Protein AF-A0A3M1LW94-F1 (afdb_monomer)

pLDDT: mean 70.39, std 25.02, range [23.92, 95.62]

Structure (mmCIF, N/CA/C/O backbone):
data_AF-A0A3M1LW94-F1
#
_entry.id   AF-A0A3M1LW94-F1
#
loop_
_atom_site.group_PDB
_atom_site.id
_atom_site.type_symbol
_atom_site.label_atom_id
_atom_site.label_alt_id
_atom_site.label_comp_id
_atom_site.label_asym_id
_atom_site.label_entity_id
_atom_site.label_seq_id
_atom_site.pdbx_PDB_ins_code
_atom_site.Cartn_x
_atom_site.Cartn_y
_atom_site.Cartn_z
_atom_site.occupancy
_atom_site.B_iso_or_equiv
_atom_site.auth_seq_id
_atom_site.auth_comp_id
_atom_site.auth_asym_id
_atom_site.auth_atom_id
_atom_site.pdbx_PDB_model_num
ATOM 1 N N . LEU A 1 1 ? -5.767 -7.979 -12.045 1.00 82.19 1 LEU A N 1
ATOM 2 C CA . LEU A 1 1 ? -4.827 -6.894 -12.382 1.00 82.19 1 LEU A CA 1
ATOM 3 C C . LEU A 1 1 ? -3.819 -7.459 -13.354 1.00 82.19 1 LEU A C 1
ATOM 5 O O . LEU A 1 1 ? -3.228 -8.489 -13.053 1.00 82.19 1 LEU A O 1
ATOM 9 N N . GLU A 1 2 ? -3.693 -6.830 -14.511 1.00 89.81 2 GLU A N 1
ATOM 10 C CA . GLU A 1 2 ? -2.767 -7.216 -15.572 1.00 89.81 2 GLU A CA 1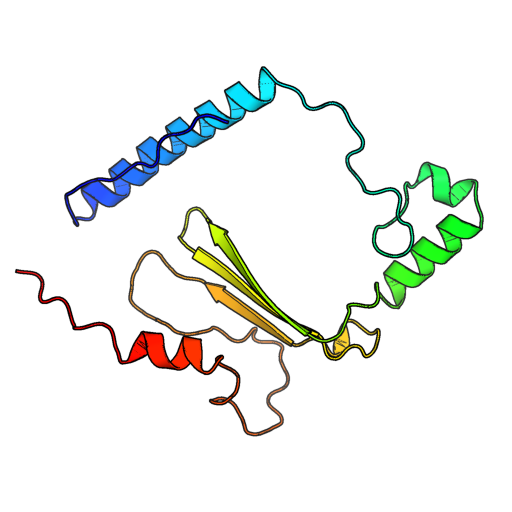
ATOM 11 C C . GLU A 1 2 ? -1.807 -6.046 -15.783 1.00 89.81 2 GLU A C 1
ATOM 13 O O . GLU A 1 2 ? -2.224 -4.978 -16.227 1.00 89.81 2 GLU A O 1
ATOM 18 N N . PHE A 1 3 ? -0.543 -6.206 -15.406 1.00 93.50 3 PHE A N 1
ATOM 19 C CA . PHE A 1 3 ? 0.482 -5.194 -15.634 1.00 93.50 3 PHE A CA 1
ATOM 20 C C . PHE A 1 3 ? 1.801 -5.877 -15.970 1.00 93.50 3 PHE A C 1
ATOM 22 O O . PHE A 1 3 ? 2.068 -6.987 -15.502 1.00 93.50 3 PHE A O 1
ATOM 29 N N . ASP A 1 4 ? 2.616 -5.189 -16.758 1.00 92.19 4 ASP A N 1
ATOM 30 C CA . ASP A 1 4 ? 3.901 -5.698 -17.213 1.00 92.19 4 ASP A CA 1
ATOM 31 C C . ASP A 1 4 ? 5.041 -5.093 -16.387 1.00 92.19 4 ASP A C 1
ATOM 33 O O . ASP A 1 4 ? 5.070 -3.892 -16.108 1.00 92.19 4 ASP A O 1
ATOM 37 N N . VAL A 1 5 ? 6.003 -5.933 -15.992 1.00 92.69 5 VAL A N 1
ATOM 38 C CA . VAL A 1 5 ? 7.227 -5.470 -15.328 1.00 92.69 5 VAL A CA 1
ATOM 39 C C . VAL A 1 5 ? 8.209 -5.017 -16.398 1.00 92.69 5 VAL A C 1
ATOM 41 O O . VAL A 1 5 ? 8.726 -5.820 -17.176 1.00 92.69 5 VAL A O 1
ATOM 44 N N . ILE A 1 6 ? 8.462 -3.716 -16.427 1.00 91.75 6 ILE A N 1
ATOM 45 C CA . ILE A 1 6 ? 9.338 -3.086 -17.406 1.00 91.75 6 ILE A CA 1
ATOM 46 C C . ILE A 1 6 ? 10.796 -3.323 -17.025 1.00 91.75 6 ILE A C 1
ATOM 48 O O . ILE A 1 6 ? 11.219 -3.058 -15.899 1.00 91.75 6 ILE A O 1
ATOM 52 N N . VAL A 1 7 ? 11.582 -3.775 -17.995 1.00 91.50 7 VAL A N 1
ATOM 53 C CA . VAL A 1 7 ? 13.028 -3.932 -17.871 1.00 91.50 7 VAL A CA 1
ATOM 54 C C . VAL A 1 7 ? 13.698 -3.323 -19.094 1.00 91.50 7 VAL A C 1
ATOM 56 O O . VAL A 1 7 ? 13.253 -3.527 -20.219 1.00 91.50 7 VAL A O 1
ATOM 59 N N . GLU A 1 8 ? 14.778 -2.585 -18.867 1.00 91.25 8 GLU A N 1
ATOM 60 C CA . GLU A 1 8 ? 15.672 -2.111 -19.922 1.00 91.25 8 GLU A CA 1
ATOM 61 C C . GLU A 1 8 ? 17.022 -2.812 -19.759 1.00 91.25 8 GLU A C 1
ATOM 63 O O . GLU A 1 8 ? 17.478 -3.052 -18.637 1.00 91.25 8 GLU A O 1
ATOM 68 N N . ASN A 1 9 ? 17.648 -3.177 -20.877 1.00 90.62 9 ASN A N 1
ATOM 69 C CA . ASN A 1 9 ? 18.908 -3.931 -20.863 1.00 90.62 9 ASN A CA 1
ATOM 70 C C . ASN A 1 9 ? 20.121 -3.032 -20.588 1.00 90.62 9 ASN A C 1
ATOM 72 O O . ASN A 1 9 ? 21.142 -3.496 -20.076 1.00 90.62 9 ASN A O 1
ATOM 76 N N . ASP A 1 10 ? 20.001 -1.745 -20.911 1.00 91.00 10 ASP A N 1
ATOM 77 C CA . ASP A 1 10 ? 21.056 -0.762 -20.721 1.00 91.00 10 ASP A CA 1
ATOM 78 C C . ASP A 1 10 ? 21.103 -0.284 -19.259 1.00 91.00 10 ASP A C 1
ATOM 80 O O . ASP A 1 10 ? 20.085 -0.052 -18.607 1.00 91.00 10 ASP A O 1
ATOM 84 N N . CYS A 1 11 ? 22.311 -0.119 -18.713 1.00 85.06 11 CYS A N 1
ATOM 85 C CA . CYS A 1 11 ? 22.531 0.299 -17.320 1.00 85.06 11 CYS A CA 1
ATOM 86 C C . CYS A 1 11 ? 22.993 1.764 -17.215 1.00 85.06 11 CYS A C 1
ATOM 88 O O . CYS A 1 11 ? 23.772 2.129 -16.330 1.00 85.06 11 CYS A O 1
ATOM 90 N N . ASP A 1 12 ? 22.533 2.619 -18.125 1.00 91.81 12 ASP A N 1
ATOM 91 C CA . ASP A 1 12 ? 22.840 4.045 -18.114 1.00 91.81 12 ASP A CA 1
ATOM 92 C C . ASP A 1 12 ? 21.726 4.873 -17.437 1.00 91.81 12 ASP A C 1
ATOM 94 O O . ASP A 1 12 ? 20.704 4.369 -16.953 1.00 91.81 12 ASP A O 1
ATOM 98 N N . CYS A 1 13 ? 21.948 6.183 -17.314 1.00 90.12 13 CYS A N 1
ATOM 99 C CA . CYS A 1 13 ? 20.953 7.080 -16.724 1.00 90.12 13 CYS A CA 1
ATOM 100 C C . CYS A 1 13 ? 19.706 7.229 -17.607 1.00 90.12 13 CYS A C 1
ATOM 102 O O . CYS A 1 13 ? 18.624 7.493 -17.081 1.00 90.12 13 CYS A O 1
ATOM 104 N N . TYR A 1 14 ? 19.860 7.079 -18.925 1.00 92.88 14 TYR A N 1
ATOM 105 C CA . TYR A 1 14 ? 18.774 7.225 -19.884 1.00 92.88 14 TYR A CA 1
ATOM 106 C C . TYR A 1 14 ? 17.790 6.057 -19.780 1.00 92.88 14 TYR A C 1
ATOM 108 O O . TYR A 1 14 ? 16.594 6.291 -19.621 1.00 92.88 14 TYR A O 1
ATOM 116 N N . ALA A 1 15 ? 18.283 4.823 -19.719 1.00 91.50 15 ALA A N 1
ATOM 117 C CA . ALA A 1 15 ? 17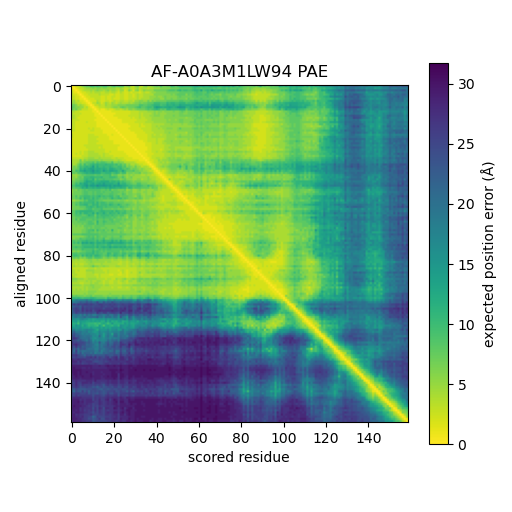.490 3.623 -19.498 1.00 91.50 15 ALA A CA 1
ATOM 118 C C . ALA A 1 15 ? 16.669 3.720 -18.207 1.00 91.50 15 ALA A C 1
ATOM 120 O O . ALA A 1 15 ? 15.460 3.513 -18.219 1.00 91.50 15 ALA A O 1
ATOM 121 N N . ARG A 1 16 ? 17.269 4.168 -17.094 1.00 89.62 16 ARG A N 1
ATOM 122 C CA . ARG A 1 16 ? 16.526 4.372 -15.830 1.00 89.62 16 ARG A CA 1
ATOM 123 C C . ARG A 1 16 ? 15.425 5.422 -15.939 1.00 89.62 16 ARG A C 1
ATOM 125 O O . ARG A 1 16 ? 14.412 5.322 -15.250 1.00 89.62 16 ARG A O 1
ATOM 132 N N . PHE A 1 17 ? 15.642 6.458 -16.743 1.00 92.56 17 PHE A N 1
ATOM 133 C CA . PHE A 1 17 ? 14.624 7.468 -17.004 1.00 92.56 17 PHE A CA 1
ATOM 134 C C . PHE A 1 17 ? 13.481 6.896 -17.853 1.00 92.56 17 PHE A C 1
ATOM 136 O O . PHE A 1 17 ? 12.316 7.122 -17.527 1.00 92.56 17 PHE A O 1
ATOM 143 N N . MET A 1 18 ? 13.805 6.108 -18.881 1.00 93.00 18 MET A N 1
ATOM 144 C CA . MET A 1 18 ? 12.824 5.446 -19.743 1.00 93.00 18 MET A CA 1
ATOM 145 C C . MET A 1 18 ? 11.971 4.428 -18.982 1.00 93.00 18 MET A C 1
ATOM 147 O O . MET A 1 18 ? 10.746 4.506 -19.077 1.00 93.00 18 MET A O 1
ATOM 151 N N . VAL A 1 19 ? 12.589 3.583 -18.145 1.00 92.94 19 VAL A N 1
ATOM 152 C CA . VAL A 1 19 ? 11.879 2.648 -17.251 1.00 92.94 19 VAL A CA 1
ATOM 153 C C . VAL A 1 19 ? 10.848 3.401 -16.413 1.00 92.94 19 VAL A C 1
ATOM 155 O O . VAL A 1 19 ? 9.672 3.058 -16.427 1.00 92.94 19 VAL A O 1
ATOM 158 N N . ARG A 1 20 ? 11.235 4.514 -15.774 1.00 92.88 20 ARG A N 1
ATOM 159 C CA . ARG A 1 20 ? 10.301 5.322 -14.972 1.00 92.88 20 ARG A CA 1
ATOM 160 C C . ARG A 1 20 ? 9.154 5.926 -15.776 1.00 92.88 20 ARG A C 1
ATOM 162 O O . ARG A 1 20 ? 8.036 6.021 -15.273 1.00 92.88 20 ARG A O 1
ATOM 169 N N . LEU A 1 21 ? 9.411 6.372 -17.005 1.00 94.25 21 LEU A N 1
ATOM 170 C CA . LEU A 1 21 ? 8.355 6.882 -17.884 1.00 94.25 21 LEU A CA 1
ATOM 171 C C . LEU A 1 21 ? 7.351 5.789 -18.253 1.00 94.25 21 LEU A C 1
ATOM 173 O O . LEU A 1 21 ? 6.149 6.052 -18.291 1.00 94.25 21 LEU A O 1
ATOM 177 N N . GLN A 1 22 ? 7.836 4.582 -18.531 1.00 94.69 22 GLN A N 1
ATOM 178 C CA . GLN A 1 22 ? 6.991 3.437 -18.846 1.00 94.69 22 GLN A CA 1
ATOM 179 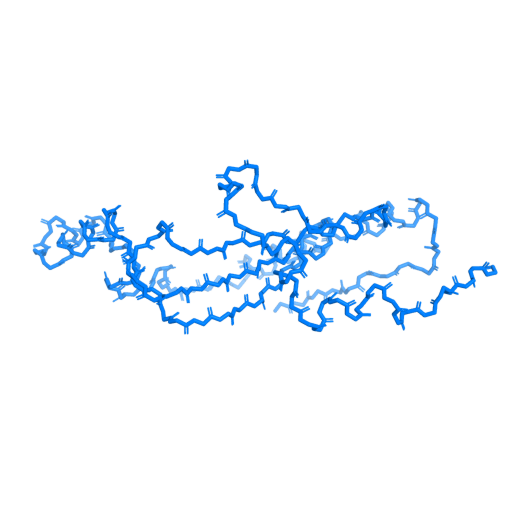C C . GLN A 1 22 ? 6.226 2.961 -17.596 1.00 94.69 22 GLN A C 1
ATOM 181 O O . GLN A 1 22 ? 5.021 2.747 -17.689 1.00 94.69 22 GLN A O 1
ATOM 186 N N . GLU A 1 23 ? 6.853 2.924 -16.414 1.00 95.31 23 GLU A N 1
ATOM 187 C CA . GLU A 1 23 ? 6.202 2.562 -15.141 1.00 95.31 23 GLU A CA 1
ATOM 188 C C . GLU A 1 23 ? 5.022 3.492 -14.829 1.00 95.31 23 GLU A C 1
ATOM 190 O O . GLU A 1 23 ? 3.974 3.048 -14.359 1.00 95.31 23 GLU A O 1
ATOM 195 N N . MET A 1 24 ? 5.152 4.790 -15.131 1.00 94.94 24 MET A N 1
ATOM 196 C CA . MET A 1 24 ? 4.047 5.742 -14.984 1.00 94.94 24 MET A CA 1
ATOM 197 C C . MET A 1 24 ? 2.883 5.439 -15.936 1.00 94.94 24 MET A C 1
ATOM 199 O O . MET A 1 24 ? 1.727 5.619 -15.554 1.00 94.94 24 MET A O 1
ATOM 203 N N . ARG A 1 25 ? 3.157 4.964 -17.158 1.00 95.25 25 ARG A N 1
ATOM 204 C CA . ARG A 1 25 ? 2.105 4.562 -18.107 1.00 95.25 25 ARG A CA 1
ATOM 205 C C . ARG A 1 25 ? 1.388 3.300 -17.635 1.00 95.25 25 ARG A C 1
ATOM 207 O O . ARG A 1 25 ? 0.159 3.281 -17.634 1.00 95.25 25 ARG A O 1
ATOM 214 N N . GLU A 1 26 ? 2.128 2.304 -17.154 1.00 95.31 26 GLU A N 1
ATOM 215 C CA . GLU A 1 26 ? 1.533 1.091 -16.577 1.00 95.31 26 GLU A CA 1
ATOM 216 C C . GLU A 1 26 ? 0.755 1.390 -15.288 1.00 95.31 26 GLU A C 1
ATOM 218 O O . GLU A 1 26 ? -0.337 0.864 -15.085 1.00 95.31 26 GLU A O 1
ATOM 223 N N . SER A 1 27 ? 1.226 2.331 -14.464 1.00 94.75 27 SER A N 1
ATOM 224 C CA . SER A 1 27 ? 0.484 2.800 -13.284 1.00 94.75 27 SER A CA 1
ATOM 225 C C . SER A 1 27 ? -0.883 3.384 -13.661 1.00 94.75 27 SER A C 1
ATOM 227 O O . SER A 1 27 ? -1.881 3.116 -12.994 1.00 94.75 27 SER A O 1
ATOM 229 N N . ILE A 1 28 ? -0.959 4.150 -14.757 1.00 95.62 28 ILE A N 1
ATOM 230 C CA . ILE A 1 28 ? -2.228 4.675 -15.283 1.00 95.62 28 ILE A CA 1
ATOM 231 C C . ILE A 1 28 ? -3.121 3.533 -15.789 1.00 95.62 28 ILE A C 1
ATOM 233 O O . ILE A 1 28 ? -4.320 3.528 -15.510 1.00 95.62 28 ILE A O 1
ATOM 237 N N . ARG A 1 29 ? -2.553 2.533 -16.477 1.00 95.44 29 ARG A N 1
ATOM 238 C CA . ARG A 1 29 ? -3.293 1.344 -16.937 1.00 95.44 29 ARG A CA 1
ATOM 239 C C . ARG A 1 29 ? -3.922 0.578 -15.768 1.00 95.44 29 ARG A C 1
ATOM 241 O O . ARG A 1 29 ? -5.091 0.209 -15.856 1.00 95.44 29 ARG A O 1
ATOM 248 N N . ILE A 1 30 ? -3.196 0.412 -14.661 1.00 95.19 30 ILE A N 1
ATOM 249 C CA . ILE A 1 30 ? -3.712 -0.203 -13.426 1.00 95.19 30 ILE A CA 1
ATOM 250 C C . ILE A 1 30 ? -4.911 0.582 -12.881 1.00 95.19 30 ILE A C 1
ATOM 252 O O . ILE A 1 30 ? -5.924 -0.018 -12.528 1.00 95.19 30 ILE A O 1
ATOM 256 N N . ILE A 1 31 ? -4.828 1.917 -12.843 1.00 94.12 31 ILE A N 1
ATOM 257 C CA . ILE A 1 31 ? -5.935 2.762 -12.371 1.00 94.12 31 ILE A CA 1
ATOM 258 C C . ILE A 1 31 ? -7.178 2.553 -13.243 1.00 94.12 31 ILE A C 1
ATOM 260 O O . ILE A 1 31 ? -8.267 2.375 -12.704 1.00 94.12 31 ILE A O 1
ATOM 264 N N . HIS A 1 32 ? -7.025 2.517 -14.570 1.00 95.06 32 HIS A N 1
ATOM 265 C CA . HIS A 1 32 ? -8.147 2.254 -15.472 1.00 95.06 32 HIS A CA 1
ATOM 266 C C . HIS A 1 32 ? -8.771 0.868 -15.244 1.00 95.06 32 HIS A C 1
ATOM 268 O O . HIS A 1 32 ? -9.987 0.772 -15.126 1.00 95.06 32 HIS A O 1
ATOM 274 N N . GLN A 1 33 ? -7.962 -0.180 -15.056 1.00 94.75 33 GLN A N 1
ATOM 275 C CA . GLN A 1 33 ? -8.475 -1.523 -14.744 1.00 94.75 33 GLN A CA 1
ATOM 276 C C . GLN A 1 33 ? -9.262 -1.577 -13.428 1.00 94.75 33 GLN A C 1
ATOM 278 O O . GLN A 1 33 ? -10.256 -2.293 -13.328 1.00 94.75 33 GLN A O 1
ATOM 283 N N . LEU A 1 34 ? -8.817 -0.841 -12.404 1.00 92.44 34 LEU A N 1
ATOM 284 C CA . LEU A 1 34 ? -9.517 -0.769 -11.119 1.00 92.44 34 LEU A CA 1
ATOM 285 C C . LEU A 1 34 ? -10.837 0.005 -11.217 1.00 92.44 34 LEU A C 1
ATOM 287 O O . LEU A 1 34 ? -11.767 -0.294 -10.473 1.00 92.44 34 LEU A O 1
ATOM 291 N N . LEU A 1 35 ? -10.927 0.984 -12.121 1.00 92.94 35 LEU A N 1
ATOM 292 C CA . LEU A 1 35 ? -12.170 1.712 -12.383 1.00 92.94 35 LEU A CA 1
ATOM 293 C C . LEU A 1 35 ? -13.204 0.843 -13.112 1.00 92.94 35 LEU A C 1
ATOM 295 O O . LEU A 1 35 ? -14.388 0.933 -12.796 1.00 92.94 35 LEU A O 1
ATOM 299 N N . ASP A 1 36 ? -12.765 -0.012 -14.037 1.00 93.94 36 ASP A N 1
ATOM 300 C CA . ASP A 1 36 ? -13.648 -0.927 -14.775 1.00 93.94 36 ASP A CA 1
ATOM 301 C C . ASP A 1 36 ? -14.162 -2.087 -13.901 1.00 93.94 36 ASP A C 1
ATOM 303 O O . ASP A 1 36 ? -15.232 -2.650 -14.150 1.00 93.94 36 ASP A O 1
ATOM 307 N N . HIS A 1 37 ? -13.416 -2.434 -12.849 1.00 90.06 37 HIS A N 1
ATOM 308 C CA . HIS A 1 37 ? -13.749 -3.496 -11.903 1.00 90.06 37 HIS A CA 1
ATOM 309 C C . HIS A 1 37 ? -13.838 -2.964 -10.464 1.00 90.06 37 HIS A C 1
ATOM 311 O O . HIS A 1 37 ? -12.960 -3.259 -9.645 1.00 90.06 37 HIS A O 1
ATOM 317 N N . PRO A 1 38 ? -14.895 -2.201 -10.122 1.00 86.69 38 PRO A N 1
ATOM 318 C CA . PRO A 1 38 ? -15.074 -1.712 -8.766 1.00 86.69 38 PRO A CA 1
ATOM 319 C C . PRO A 1 38 ? -15.322 -2.888 -7.816 1.00 86.69 38 PRO A C 1
ATOM 321 O O . PRO A 1 38 ? -16.242 -3.683 -8.001 1.00 86.69 38 PRO A O 1
ATOM 324 N N . ILE A 1 39 ? -14.490 -3.000 -6.782 1.00 84.94 39 ILE A N 1
ATOM 325 C CA . ILE A 1 39 ? -14.696 -3.973 -5.710 1.00 84.94 39 ILE A CA 1
ATOM 326 C C . ILE A 1 39 ? -15.704 -3.369 -4.737 1.00 84.94 39 ILE A C 1
ATOM 328 O O . ILE A 1 39 ? -15.421 -2.372 -4.071 1.00 84.94 39 ILE A O 1
ATOM 332 N N . GLU A 1 40 ? -16.881 -3.976 -4.660 1.00 85.81 40 GLU A N 1
ATOM 333 C CA . GLU A 1 40 ? -17.881 -3.640 -3.654 1.00 85.81 40 GLU A CA 1
ATOM 334 C C . GLU A 1 40 ? -17.580 -4.381 -2.354 1.00 85.81 40 GLU A C 1
ATOM 336 O O . GLU A 1 40 ? -17.227 -5.561 -2.346 1.00 85.81 40 GLU A O 1
ATOM 341 N N . GLY A 1 41 ? -17.714 -3.684 -1.234 1.00 87.81 41 GLY A N 1
ATOM 342 C CA . GLY A 1 41 ? -17.458 -4.274 0.064 1.00 87.81 41 GLY A CA 1
ATOM 343 C C . GLY A 1 41 ? -17.179 -3.234 1.125 1.00 87.81 41 GLY A C 1
ATOM 344 O O . GLY A 1 41 ? -17.181 -2.022 0.892 1.00 87.81 41 GLY A O 1
ATOM 345 N N . GLU A 1 42 ? -16.949 -3.733 2.327 1.00 87.06 42 GLU A N 1
ATOM 346 C CA . GLU A 1 42 ? -16.596 -2.886 3.442 1.00 87.06 42 GLU A CA 1
ATOM 347 C C . GLU A 1 42 ? -15.113 -2.497 3.406 1.00 87.06 42 GLU A C 1
ATOM 349 O O . GLU A 1 42 ? -14.241 -3.341 3.229 1.00 87.06 42 GLU A O 1
ATOM 354 N N . 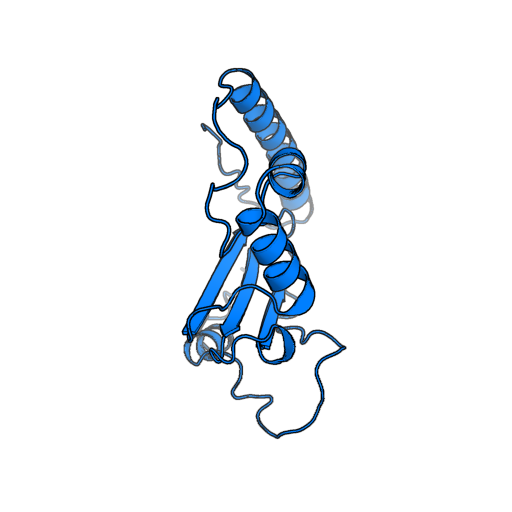VAL A 1 43 ? -14.819 -1.206 3.595 1.00 87.44 43 VAL A N 1
ATOM 355 C CA . VAL A 1 43 ? -13.441 -0.677 3.559 1.00 87.44 43 VAL A CA 1
ATOM 356 C C . VAL A 1 43 ? -12.647 -1.040 4.819 1.00 87.44 43 VAL A C 1
ATOM 358 O O . VAL A 1 43 ? -11.424 -1.152 4.777 1.00 87.44 43 VAL A O 1
ATOM 361 N N . LYS A 1 44 ? -13.329 -1.190 5.957 1.00 87.12 44 LYS A N 1
ATOM 362 C CA . LYS A 1 44 ? -12.730 -1.514 7.256 1.00 87.12 44 LYS A CA 1
ATOM 363 C C . LYS A 1 44 ? -13.169 -2.900 7.716 1.00 87.12 44 LYS A C 1
ATOM 365 O O . LYS A 1 44 ? -14.275 -3.335 7.433 1.00 87.12 44 LYS A O 1
ATOM 370 N N . LEU A 1 45 ? -12.313 -3.574 8.472 1.00 86.62 45 LEU A N 1
ATOM 371 C CA . LEU A 1 45 ? -12.685 -4.814 9.145 1.00 86.62 45 LEU A CA 1
ATOM 372 C C . LEU A 1 45 ? -13.600 -4.515 10.347 1.00 86.62 45 LEU A C 1
ATOM 374 O O . LEU A 1 45 ? -13.324 -3.574 11.092 1.00 86.62 45 LEU A O 1
ATOM 378 N N . ASN A 1 46 ? -14.633 -5.335 10.565 1.00 82.25 46 ASN A N 1
ATOM 379 C CA . ASN A 1 46 ? -15.598 -5.209 11.673 1.00 82.25 46 ASN A CA 1
ATOM 380 C C . ASN A 1 46 ? -15.087 -5.779 13.008 1.00 82.25 46 ASN A C 1
ATOM 382 O O . ASN A 1 46 ? -15.850 -6.371 13.767 1.00 82.25 46 ASN A O 1
ATOM 386 N N . ASP A 1 47 ? -13.798 -5.597 13.299 1.00 84.38 47 ASP A N 1
ATOM 387 C CA . ASP A 1 47 ? -13.168 -6.095 14.522 1.00 84.38 47 ASP A CA 1
ATOM 388 C C . ASP A 1 47 ? -12.751 -4.923 15.426 1.00 84.38 47 ASP A C 1
ATOM 390 O O . ASP A 1 47 ? -11.684 -4.329 15.214 1.00 84.38 47 ASP A O 1
ATOM 394 N N . PRO A 1 48 ? -13.541 -4.601 16.471 1.00 77.06 48 PRO A N 1
ATOM 395 C CA . PRO A 1 48 ? -13.323 -3.418 17.307 1.00 77.06 48 PRO A CA 1
ATOM 396 C C . PRO A 1 48 ? -12.086 -3.520 18.211 1.00 77.06 48 PRO A C 1
ATOM 398 O O . PRO A 1 48 ? -11.717 -2.552 18.860 1.00 77.06 48 PRO A O 1
ATOM 401 N N . VAL A 1 49 ? -11.423 -4.679 18.272 1.00 80.81 49 VAL A N 1
ATOM 402 C CA . VAL A 1 49 ? -10.186 -4.864 19.052 1.00 80.81 49 VAL A CA 1
ATOM 403 C C . VAL A 1 49 ? -8.964 -4.297 18.323 1.00 80.81 49 VAL A C 1
ATOM 405 O O . VAL A 1 49 ? -8.039 -3.795 18.958 1.00 80.81 49 VAL A O 1
ATOM 408 N N . HIS A 1 50 ? -8.947 -4.383 16.992 1.00 83.62 50 HIS A N 1
ATOM 409 C CA . HIS A 1 50 ? -7.768 -4.060 16.182 1.00 83.62 50 HIS A CA 1
ATOM 410 C C . HIS A 1 50 ? -7.972 -2.814 15.324 1.00 83.62 50 HIS A C 1
ATOM 412 O O . HIS A 1 50 ? -7.019 -2.076 15.072 1.00 83.62 50 HIS A O 1
ATOM 418 N N . VAL A 1 51 ? -9.200 -2.584 14.858 1.00 89.00 51 VAL A N 1
ATOM 419 C CA . VAL A 1 51 ? -9.538 -1.486 13.956 1.00 89.00 51 VAL A CA 1
ATOM 420 C C . VAL A 1 51 ? -10.484 -0.529 14.660 1.00 89.00 51 VAL A C 1
ATOM 422 O O . VAL A 1 51 ? -11.375 -0.933 15.402 1.00 89.00 51 VAL A O 1
ATOM 425 N N . THR A 1 52 ? -10.295 0.766 14.407 1.00 87.62 52 THR A N 1
ATOM 426 C CA . THR A 1 52 ? -11.205 1.786 14.925 1.00 87.62 52 THR A CA 1
ATOM 427 C C . THR A 1 52 ? -12.603 1.608 14.328 1.00 87.62 52 THR A C 1
ATOM 429 O O . THR A 1 52 ? -12.726 1.593 13.088 1.00 87.62 52 THR A O 1
ATOM 432 N N . PRO A 1 53 ? -13.646 1.522 15.175 1.00 88.88 53 PRO A N 1
ATOM 433 C CA . PRO A 1 53 ? -15.015 1.345 14.716 1.00 88.88 53 PRO A CA 1
ATOM 434 C C . PRO A 1 53 ? -15.501 2.561 13.919 1.00 88.88 53 PRO A C 1
ATOM 436 O O . PRO A 1 53 ? -14.833 3.600 13.797 1.00 88.88 53 PRO A O 1
ATOM 439 N N . ARG A 1 54 ? -16.672 2.434 13.296 1.00 88.19 54 ARG A N 1
ATOM 440 C CA . ARG A 1 54 ? -17.251 3.530 12.517 1.00 88.19 54 ARG A CA 1
ATOM 441 C C . ARG A 1 54 ? -17.784 4.607 13.462 1.00 88.19 54 ARG A C 1
ATOM 443 O O . ARG A 1 54 ? -18.345 4.324 14.513 1.00 88.19 54 ARG A O 1
ATOM 450 N N . LYS A 1 55 ? -17.683 5.875 13.053 1.00 90.19 55 LYS A N 1
ATOM 451 C CA . LYS A 1 55 ? -18.137 7.000 13.892 1.00 90.19 55 LYS A CA 1
ATOM 452 C C . LYS A 1 55 ? -19.627 6.949 14.227 1.00 90.19 55 LYS A C 1
ATOM 454 O O . LYS A 1 55 ? -20.004 7.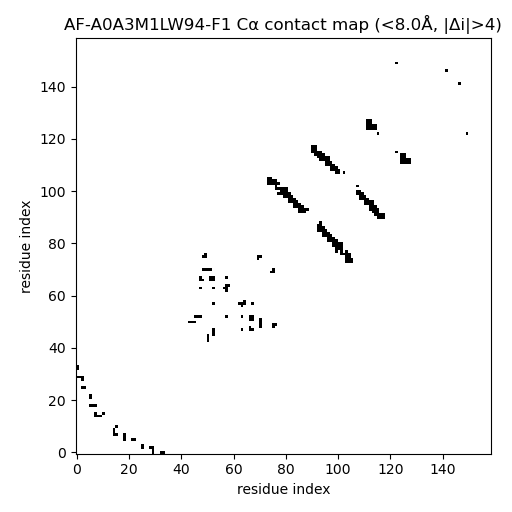317 15.326 1.00 90.19 55 LYS A O 1
ATOM 459 N N . TYR A 1 56 ? -20.463 6.498 13.292 1.00 90.12 56 TYR A N 1
ATOM 460 C CA . TYR A 1 56 ? -21.906 6.360 13.518 1.00 90.12 56 TYR A CA 1
ATOM 461 C C . TYR A 1 56 ? -22.222 5.361 14.644 1.00 90.12 56 TYR A C 1
ATOM 463 O O . TYR A 1 56 ? -23.065 5.612 15.497 1.00 90.12 56 TYR A O 1
ATOM 471 N N . GLU A 1 57 ? -21.485 4.261 14.649 1.00 88.12 57 GLU A N 1
ATOM 472 C CA . GLU A 1 57 ? -21.581 3.130 15.565 1.00 88.12 57 GLU A CA 1
ATOM 473 C C . GLU A 1 57 ? -21.235 3.537 17.007 1.00 88.12 57 GLU A C 1
ATOM 475 O O . GLU A 1 57 ? -22.069 3.389 17.906 1.00 88.12 57 GLU A O 1
ATOM 480 N N . ILE A 1 58 ? -20.111 4.243 17.184 1.00 90.12 58 ILE A N 1
ATOM 481 C CA . ILE A 1 58 ? -19.626 4.781 18.471 1.00 90.12 58 ILE A CA 1
ATOM 482 C C . ILE A 1 58 ? -20.698 5.576 19.236 1.00 90.12 58 ILE A C 1
ATO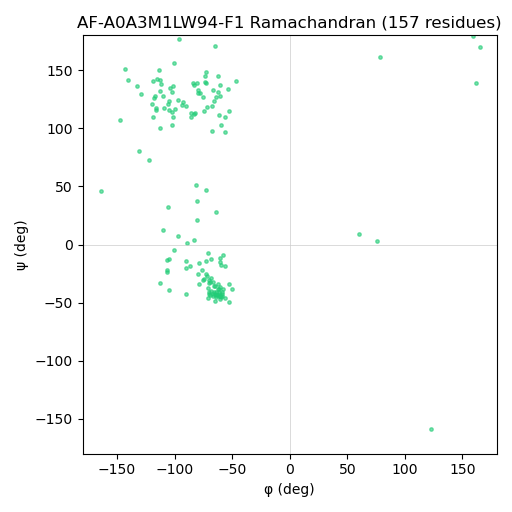M 484 O O . ILE A 1 58 ? -20.769 5.505 20.461 1.00 90.12 58 ILE A O 1
ATOM 488 N N . TYR A 1 59 ? -21.539 6.348 18.542 1.00 90.38 59 TYR A N 1
ATOM 489 C CA . TYR A 1 59 ? -22.571 7.161 19.199 1.00 90.38 59 TYR A CA 1
ATOM 490 C C . TYR A 1 59 ? -23.802 6.361 19.632 1.00 90.38 59 TYR A C 1
ATOM 492 O O . TYR A 1 59 ? -24.607 6.858 20.417 1.00 90.38 59 TYR A O 1
ATOM 500 N N . THR A 1 60 ? -23.969 5.146 19.112 1.00 91.75 60 THR A N 1
ATOM 501 C CA . THR A 1 60 ? -25.153 4.313 19.352 1.00 91.75 60 THR A CA 1
ATOM 502 C C . THR A 1 60 ? -24.881 3.168 20.318 1.00 91.75 60 THR A C 1
ATOM 504 O O . THR A 1 60 ? -25.735 2.883 21.160 1.00 91.75 60 THR A O 1
ATOM 507 N N . LYS A 1 61 ? -23.707 2.526 20.240 1.00 91.50 61 LYS A N 1
ATOM 508 C CA . LYS A 1 61 ? -23.358 1.368 21.070 1.00 91.50 61 LYS A CA 1
ATOM 509 C C . LYS A 1 61 ? -22.243 1.717 22.048 1.00 91.50 61 LYS A C 1
ATOM 511 O O . LYS A 1 61 ? -21.199 2.243 21.675 1.00 91.50 61 LYS A O 1
ATOM 516 N N . MET A 1 62 ? -22.443 1.350 23.311 1.00 91.69 62 MET A N 1
ATOM 517 C CA . MET A 1 62 ? -21.448 1.588 24.363 1.00 91.69 62 MET A CA 1
ATOM 518 C C . MET A 1 62 ? -20.163 0.767 24.163 1.00 91.69 62 MET A C 1
ATOM 520 O O . MET A 1 62 ? -19.081 1.231 24.507 1.00 91.69 62 MET A O 1
ATOM 524 N N . GLU A 1 63 ? -20.261 -0.432 23.589 1.00 88.81 63 GLU A N 1
ATOM 525 C CA . GLU A 1 63 ? -19.117 -1.330 23.364 1.00 88.81 63 GLU A CA 1
ATOM 526 C C . GLU A 1 63 ? -18.096 -0.734 22.382 1.00 88.81 63 GLU A C 1
ATOM 528 O O . GLU A 1 63 ? -16.892 -0.753 22.637 1.00 88.81 63 GLU A O 1
ATOM 533 N N . GLU A 1 64 ? -18.578 -0.138 21.291 1.00 90.81 64 GLU A N 1
ATOM 534 C CA . GLU A 1 64 ? -17.744 0.491 20.260 1.00 90.81 64 GLU A CA 1
ATOM 535 C C . GLU A 1 64 ? -17.061 1.760 20.785 1.00 90.81 64 GLU A C 1
ATOM 537 O O . GLU A 1 64 ? -15.924 2.052 20.418 1.00 90.81 64 GLU A O 1
ATOM 542 N N . LEU A 1 65 ? -17.714 2.476 21.703 1.00 90.69 65 LEU A N 1
ATOM 543 C CA . LEU A 1 65 ? -17.127 3.631 22.378 1.00 90.69 65 LEU A CA 1
ATOM 544 C C . LEU A 1 65 ? -15.966 3.223 23.294 1.00 90.69 65 LEU A C 1
ATOM 546 O O . LEU A 1 65 ? -14.919 3.872 23.289 1.00 90.69 65 LEU A O 1
ATOM 550 N N . ILE A 1 66 ? -16.118 2.135 24.055 1.00 91.50 66 ILE A N 1
ATOM 551 C CA . ILE A 1 66 ? -15.036 1.606 24.900 1.00 91.50 66 ILE A CA 1
ATOM 552 C C . ILE A 1 66 ? -13.858 1.155 24.028 1.00 91.50 66 ILE A C 1
ATOM 554 O O . ILE A 1 66 ? -12.708 1.458 24.344 1.00 91.50 66 ILE A O 1
ATOM 558 N N . ALA A 1 67 ? -14.135 0.468 22.920 1.00 89.12 67 ALA A N 1
ATOM 559 C CA . ALA A 1 67 ? -13.116 0.020 21.978 1.00 89.12 67 ALA A CA 1
ATOM 560 C C . ALA A 1 67 ? -12.315 1.185 21.369 1.00 89.12 67 ALA A C 1
ATOM 562 O O . ALA A 1 67 ? -11.083 1.158 21.383 1.00 89.12 67 ALA A O 1
ATOM 563 N N . ASP A 1 68 ? -12.995 2.238 20.906 1.00 89.75 68 ASP A N 1
ATOM 564 C CA . ASP A 1 68 ? -12.353 3.449 20.380 1.00 89.75 68 ASP A CA 1
ATOM 565 C C . ASP A 1 68 ? -11.447 4.108 21.436 1.00 89.75 68 ASP A C 1
ATOM 567 O O . ASP A 1 68 ? -10.281 4.412 21.169 1.00 89.75 68 ASP A O 1
ATOM 571 N N . PHE A 1 69 ? -11.933 4.223 22.678 1.00 88.50 69 PHE A N 1
ATOM 572 C CA . PHE A 1 69 ? -11.153 4.764 23.791 1.00 88.50 69 PHE A CA 1
ATOM 573 C C . PHE A 1 69 ? -9.895 3.936 24.089 1.00 88.50 69 PHE A C 1
ATOM 575 O O . PHE A 1 69 ? -8.816 4.499 24.297 1.00 88.50 69 PHE A O 1
ATOM 582 N N . MET A 1 70 ? -10.015 2.606 24.103 1.00 87.06 70 MET A N 1
ATOM 583 C CA . MET A 1 70 ? -8.889 1.714 24.378 1.00 87.06 70 MET A CA 1
ATOM 584 C C . MET A 1 70 ? -7.833 1.775 23.270 1.00 87.06 70 MET A C 1
ATOM 586 O O . MET A 1 70 ? -6.646 1.899 23.571 1.00 87.06 70 MET A O 1
ATOM 590 N N . ILE A 1 71 ? -8.244 1.761 21.999 1.00 87.31 71 ILE A N 1
ATOM 591 C CA . ILE A 1 71 ? -7.321 1.827 20.856 1.00 87.31 71 ILE A CA 1
ATOM 592 C C . ILE A 1 71 ? -6.579 3.168 20.815 1.00 87.31 71 ILE A C 1
ATOM 594 O O . ILE A 1 71 ? -5.374 3.182 20.578 1.00 87.31 71 ILE A O 1
ATOM 598 N N . ILE A 1 72 ? -7.258 4.292 21.058 1.00 85.69 72 ILE A N 1
ATOM 599 C CA . ILE A 1 72 ? -6.630 5.620 20.976 1.00 85.69 72 ILE A CA 1
ATOM 600 C C . ILE A 1 72 ? -5.608 5.838 22.100 1.00 85.69 72 ILE A C 1
ATOM 602 O O . ILE A 1 72 ? -4.554 6.425 21.857 1.00 85.69 72 ILE A O 1
ATOM 606 N N . ASN A 1 73 ? -5.903 5.380 23.321 1.00 85.25 73 ASN A N 1
ATOM 607 C CA . ASN A 1 73 ? -5.043 5.638 24.481 1.00 85.25 73 ASN A CA 1
ATOM 608 C C . ASN A 1 73 ? -3.968 4.568 24.690 1.00 85.25 73 ASN A C 1
ATOM 610 O O . ASN A 1 73 ? -2.826 4.901 25.007 1.00 85.25 73 ASN A O 1
ATOM 614 N N . PHE A 1 74 ? -4.326 3.292 24.539 1.00 80.38 74 PHE A N 1
ATOM 615 C CA . PHE A 1 74 ? -3.440 2.167 24.849 1.00 80.38 74 PHE A CA 1
ATOM 616 C C . PHE A 1 74 ? -2.894 1.474 23.594 1.00 80.38 74 PHE A C 1
ATOM 618 O O . PHE A 1 74 ? -1.804 0.902 23.638 1.00 80.38 74 PHE A O 1
ATOM 625 N N . GLY A 1 75 ? -3.584 1.598 22.457 1.0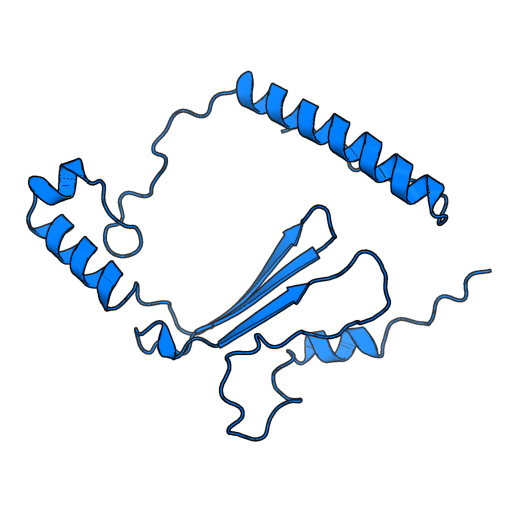0 80.25 75 GLY A N 1
ATOM 626 C CA . GLY A 1 75 ? -3.235 0.911 21.216 1.00 80.25 75 GLY A CA 1
ATOM 627 C C . GLY A 1 75 ? -3.670 -0.561 21.207 1.00 80.25 75 GLY A C 1
ATOM 628 O O . GLY A 1 75 ? -3.937 -1.144 22.259 1.00 80.25 75 GLY A O 1
ATOM 629 N N . PRO A 1 76 ? -3.759 -1.188 20.022 1.00 81.50 76 PRO A N 1
ATOM 630 C CA . PRO A 1 76 ? -4.085 -2.604 19.918 1.00 81.50 76 PRO A CA 1
ATOM 631 C C . PRO A 1 76 ? -2.893 -3.476 20.368 1.00 81.50 76 PRO A C 1
ATOM 633 O O . PRO A 1 76 ? -1.745 -3.172 20.018 1.00 81.50 76 PRO A O 1
ATOM 636 N N . PRO A 1 77 ? -3.122 -4.575 21.110 1.00 76.94 77 PRO A N 1
ATOM 637 C CA . PRO A 1 77 ? -2.052 -5.478 21.517 1.00 76.94 77 PRO A CA 1
ATOM 638 C C . PRO A 1 77 ? -1.540 -6.277 20.311 1.00 76.94 77 PRO A C 1
ATOM 640 O O . PRO A 1 77 ? -2.276 -7.051 19.704 1.00 76.94 77 PRO A O 1
ATOM 643 N N . ALA A 1 78 ? -0.262 -6.113 19.970 1.00 81.38 78 ALA A N 1
ATOM 644 C CA . ALA A 1 78 ? 0.388 -6.939 18.957 1.00 81.38 78 ALA A CA 1
ATOM 645 C C . ALA A 1 78 ? 0.902 -8.254 19.576 1.00 81.38 78 ALA A C 1
ATOM 647 O O . ALA A 1 78 ? 1.465 -8.223 20.677 1.00 81.38 78 ALA A O 1
ATOM 648 N N . PRO A 1 79 ? 0.761 -9.403 18.888 1.00 84.44 79 PRO A N 1
ATOM 649 C CA . PRO A 1 79 ? 1.386 -10.644 19.331 1.00 84.44 79 PRO A CA 1
ATOM 650 C C . PRO A 1 79 ? 2.920 -10.501 19.333 1.00 84.44 79 PRO A C 1
ATOM 652 O O . PRO A 1 79 ? 3.467 -9.810 18.468 1.00 84.44 79 PRO A O 1
ATOM 655 N N . PRO A 1 80 ? 3.632 -11.133 20.284 1.00 85.88 80 PRO A N 1
ATOM 656 C CA . PRO A 1 80 ? 5.087 -11.061 20.332 1.00 85.88 80 PRO A CA 1
ATOM 657 C C . PRO A 1 80 ? 5.703 -11.771 19.121 1.00 85.88 80 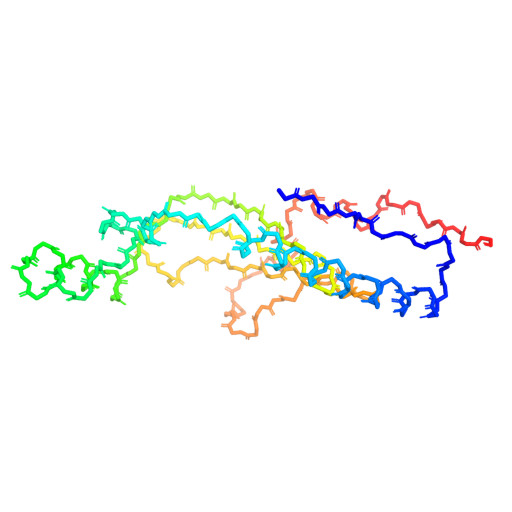PRO A C 1
ATOM 659 O O . PRO A 1 80 ? 5.325 -12.898 18.795 1.00 85.88 80 PRO A O 1
ATOM 662 N N . GLY A 1 81 ? 6.659 -11.122 18.460 1.00 85.38 81 GLY A N 1
ATOM 663 C CA . GLY A 1 81 ? 7.311 -11.671 17.273 1.00 85.38 81 GLY A CA 1
ATOM 664 C C . GLY A 1 81 ? 8.107 -10.643 16.475 1.00 85.38 81 GLY A C 1
ATOM 665 O O . GLY A 1 81 ? 8.024 -9.436 16.710 1.00 85.38 81 GLY A O 1
ATOM 666 N N . GLU A 1 82 ? 8.879 -11.142 15.513 1.00 85.62 82 GLU A N 1
ATOM 667 C CA . GLU A 1 82 ? 9.568 -10.332 14.511 1.00 85.62 82 GLU A CA 1
ATOM 668 C C . GLU A 1 82 ? 8.967 -10.582 13.127 1.00 85.62 82 GLU A C 1
ATOM 670 O O . GLU A 1 82 ? 8.667 -11.718 12.760 1.00 85.62 82 GLU A O 1
ATOM 675 N N . THR A 1 83 ? 8.778 -9.520 12.347 1.00 85.25 83 THR A N 1
ATOM 676 C CA . THR A 1 83 ? 8.331 -9.638 10.958 1.00 85.25 83 THR A CA 1
ATOM 677 C C . THR A 1 83 ? 9.053 -8.640 10.064 1.00 85.25 83 THR A C 1
ATOM 679 O O . THR A 1 83 ? 9.320 -7.500 10.457 1.00 85.25 83 THR A O 1
ATOM 682 N N . TYR A 1 84 ? 9.389 -9.087 8.854 1.00 86.69 84 TYR A N 1
ATOM 683 C CA . TYR A 1 84 ? 9.914 -8.246 7.787 1.00 86.69 84 TYR A CA 1
ATOM 684 C C . TYR A 1 84 ? 8.929 -8.253 6.628 1.00 86.69 84 TYR A C 1
ATOM 686 O O . TYR A 1 84 ? 8.720 -9.284 5.989 1.00 86.69 84 TYR A O 1
ATOM 694 N N . THR A 1 85 ? 8.355 -7.093 6.336 1.00 86.00 85 THR A N 1
ATOM 695 C CA . THR A 1 85 ? 7.461 -6.915 5.192 1.00 86.00 85 THR A CA 1
ATOM 696 C C . THR A 1 85 ? 8.051 -5.876 4.259 1.00 86.00 85 THR A C 1
ATOM 698 O O . THR A 1 85 ? 8.281 -4.733 4.667 1.00 86.00 85 THR A O 1
ATOM 701 N N . ALA A 1 86 ? 8.295 -6.275 3.015 1.00 88.88 86 ALA A N 1
ATOM 702 C CA . ALA A 1 86 ? 8.773 -5.397 1.960 1.00 88.88 86 ALA A CA 1
ATOM 703 C C . ALA A 1 86 ? 7.635 -5.041 1.003 1.00 88.88 86 ALA A C 1
ATOM 705 O O . ALA A 1 86 ? 6.866 -5.905 0.588 1.00 88.88 86 ALA A O 1
ATOM 706 N N . ILE A 1 87 ? 7.551 -3.760 0.660 1.00 91.38 87 ILE A N 1
ATOM 707 C CA . ILE A 1 87 ? 6.636 -3.203 -0.332 1.00 91.38 87 ILE A CA 1
ATOM 708 C C . ILE A 1 87 ? 7.485 -2.572 -1.433 1.00 91.38 87 ILE A C 1
ATOM 710 O O . ILE A 1 87 ? 8.508 -1.940 -1.159 1.00 91.38 87 ILE A O 1
ATOM 714 N N . GLU A 1 88 ? 7.064 -2.721 -2.683 1.00 89.81 88 GLU A N 1
ATOM 715 C CA . GLU A 1 88 ? 7.676 -1.998 -3.790 1.00 89.81 88 GLU A CA 1
ATOM 716 C C . GLU A 1 88 ? 7.232 -0.528 -3.759 1.00 89.81 88 GLU A C 1
ATOM 718 O O . GLU A 1 88 ? 6.058 -0.194 -3.893 1.00 89.81 88 GLU A O 1
ATOM 723 N N . SER A 1 89 ? 8.185 0.369 -3.538 1.00 88.06 89 SER A N 1
ATOM 724 C CA . SER A 1 89 ? 7.998 1.811 -3.658 1.00 88.06 89 SER A CA 1
ATOM 725 C C . SER A 1 89 ? 8.562 2.270 -5.009 1.00 88.06 89 SER A C 1
ATOM 727 O O . SER A 1 89 ? 9.522 1.670 -5.487 1.00 88.06 89 SER A O 1
ATOM 729 N N . PRO A 1 90 ? 8.123 3.405 -5.593 1.00 86.25 90 PRO A N 1
ATOM 730 C CA . PRO A 1 90 ? 8.721 3.960 -6.825 1.00 86.25 90 PRO A CA 1
ATOM 731 C C . PRO A 1 90 ? 10.234 4.270 -6.735 1.00 86.25 90 PRO A C 1
ATOM 733 O O . PRO A 1 90 ? 10.892 4.641 -7.716 1.00 86.25 90 PRO A O 1
ATOM 736 N N . LYS A 1 91 ? 10.813 4.185 -5.531 1.00 83.31 91 LYS A N 1
ATOM 737 C CA . LYS A 1 91 ? 12.249 4.348 -5.271 1.00 83.31 91 LYS A CA 1
ATOM 738 C C . LYS A 1 91 ? 13.005 3.024 -5.094 1.00 83.31 91 LYS A C 1
ATOM 740 O O . LYS A 1 91 ? 14.229 3.090 -4.983 1.00 83.31 91 LYS A O 1
ATOM 745 N N . GLY A 1 92 ? 12.316 1.884 -5.096 1.00 83.94 92 GLY A N 1
ATOM 746 C CA . GLY A 1 92 ? 12.851 0.551 -4.823 1.00 83.94 92 GLY A CA 1
ATOM 747 C C . GLY A 1 92 ? 12.140 -0.140 -3.654 1.00 83.94 92 GLY A C 1
ATOM 748 O O . GLY A 1 92 ? 11.030 0.222 -3.273 1.00 83.94 92 GLY A O 1
ATOM 749 N N . GLU A 1 93 ? 12.799 -1.128 -3.050 1.00 83.44 93 GLU A N 1
ATOM 750 C CA . GLU A 1 93 ? 12.258 -1.883 -1.913 1.00 83.44 93 GLU A CA 1
ATOM 751 C C . GLU A 1 93 ? 12.135 -1.003 -0.651 1.00 83.44 93 GLU A C 1
ATOM 753 O O . GLU A 1 93 ? 13.133 -0.493 -0.122 1.00 83.44 93 GLU A O 1
ATOM 758 N N . LEU A 1 94 ? 10.905 -0.859 -0.151 1.00 83.50 94 LEU A N 1
ATOM 759 C CA . LEU A 1 94 ? 10.577 -0.263 1.140 1.00 83.50 94 LEU A CA 1
ATOM 760 C C . LEU A 1 94 ? 10.264 -1.381 2.137 1.00 83.50 94 LEU A C 1
ATOM 762 O O . LEU A 1 94 ? 9.188 -1.972 2.107 1.00 83.50 94 LEU A O 1
ATOM 766 N N . GLY A 1 95 ? 11.217 -1.669 3.020 1.00 85.19 95 GLY A N 1
ATOM 767 C CA . GLY A 1 95 ? 11.095 -2.714 4.031 1.00 85.19 95 GLY A CA 1
ATOM 768 C C . GLY A 1 95 ? 10.792 -2.154 5.415 1.00 85.19 95 GLY A C 1
ATOM 769 O O . GLY A 1 95 ? 11.497 -1.261 5.896 1.00 85.19 95 GLY A O 1
ATOM 770 N N . PHE A 1 96 ? 9.794 -2.722 6.087 1.00 83.50 96 PHE A N 1
ATOM 771 C CA . PHE A 1 96 ? 9.539 -2.507 7.510 1.00 83.50 96 PHE A CA 1
ATOM 772 C C . PHE A 1 96 ? 9.966 -3.750 8.283 1.00 83.50 96 PHE A C 1
ATOM 774 O O . PHE A 1 96 ? 9.467 -4.845 8.031 1.00 83.50 96 PHE A O 1
ATOM 781 N N . PHE A 1 97 ? 10.899 -3.576 9.218 1.00 84.31 97 PHE A N 1
ATOM 782 C CA . PHE A 1 97 ? 11.251 -4.596 10.195 1.00 84.31 97 PHE A CA 1
ATOM 783 C C . PHE A 1 97 ? 10.658 -4.201 11.543 1.00 84.31 97 PHE A C 1
ATOM 785 O O . PHE A 1 97 ? 11.007 -3.153 12.099 1.00 84.31 97 PHE A O 1
ATOM 792 N N . ILE A 1 98 ? 9.732 -5.018 12.032 1.00 83.06 98 ILE A N 1
ATOM 793 C CA . ILE A 1 98 ? 8.959 -4.756 13.243 1.00 83.06 98 ILE A CA 1
ATOM 794 C C . ILE A 1 98 ? 9.274 -5.855 14.248 1.00 83.06 98 ILE A C 1
ATOM 796 O O . ILE A 1 98 ? 9.123 -7.034 13.930 1.00 83.06 98 ILE A O 1
ATOM 800 N N . VAL A 1 99 ? 9.690 -5.463 15.453 1.00 82.06 99 VAL A N 1
ATOM 801 C CA . VAL A 1 99 ? 9.844 -6.364 16.600 1.00 82.06 99 VAL A CA 1
ATOM 802 C C . VAL A 1 99 ? 8.859 -5.936 17.681 1.00 82.06 99 VAL A C 1
ATOM 804 O O . VAL A 1 99 ? 8.940 -4.811 18.186 1.00 82.06 99 VAL A O 1
ATOM 807 N N . ALA A 1 100 ? 7.934 -6.834 18.014 1.00 80.50 100 ALA A N 1
ATOM 808 C CA . ALA A 1 100 ? 6.930 -6.646 19.050 1.00 80.50 100 ALA A CA 1
ATOM 809 C C . ALA A 1 100 ? 7.295 -7.466 20.295 1.00 80.50 100 ALA A C 1
ATOM 811 O O . ALA A 1 100 ? 7.426 -8.688 20.224 1.00 80.50 100 ALA A O 1
ATOM 812 N N . ASP A 1 101 ? 7.413 -6.798 21.446 1.00 73.06 101 ASP A N 1
ATOM 813 C CA . ASP A 1 101 ? 7.745 -7.439 22.728 1.00 73.06 101 ASP A CA 1
ATOM 814 C C . ASP A 1 101 ? 6.484 -7.922 23.498 1.00 73.06 101 ASP A C 1
ATOM 816 O O . ASP A 1 101 ? 6.590 -8.453 24.601 1.00 73.06 101 ASP A O 1
ATOM 820 N N . GLY A 1 102 ? 5.275 -7.740 22.945 1.00 70.19 102 GLY A N 1
ATOM 821 C CA . GLY A 1 102 ? 4.007 -8.242 23.509 1.00 70.19 102 GLY A CA 1
ATOM 822 C C . GLY A 1 102 ? 3.450 -7.478 24.723 1.00 70.19 102 GLY A C 1
ATOM 823 O O . GLY A 1 102 ? 2.409 -7.848 25.257 1.00 70.19 102 GLY A O 1
ATOM 824 N N . THR A 1 103 ? 4.087 -6.389 25.158 1.00 62.84 103 THR A N 1
ATOM 825 C CA . THR A 1 103 ? 3.742 -5.630 26.380 1.00 62.84 103 THR A CA 1
ATOM 826 C C . THR A 1 103 ? 2.570 -4.646 26.224 1.00 62.84 103 THR A C 1
ATOM 828 O O . THR A 1 103 ? 2.427 -3.718 27.019 1.00 62.84 103 THR A O 1
ATOM 831 N N . GLY A 1 104 ? 1.709 -4.837 25.215 1.00 56.28 104 GLY A N 1
ATOM 832 C CA . GLY A 1 104 ? 0.424 -4.132 25.066 1.00 56.28 104 GLY A CA 1
ATOM 833 C C . GLY A 1 104 ? 0.497 -2.604 24.948 1.00 56.28 104 GLY A C 1
ATOM 834 O O . GLY A 1 104 ? -0.533 -1.947 24.999 1.00 56.28 104 GLY A O 1
ATOM 835 N N . SER A 1 105 ? 1.692 -2.031 24.806 1.00 55.66 105 SER A N 1
ATOM 836 C CA . SER A 1 105 ? 1.908 -0.594 24.684 1.00 55.66 105 SER A CA 1
ATOM 837 C C . SER A 1 105 ? 2.788 -0.306 23.471 1.00 55.66 105 SER A C 1
ATOM 839 O O . SER A 1 105 ? 3.870 -0.872 23.298 1.00 55.66 105 SER A O 1
ATOM 841 N N . LEU A 1 106 ? 2.328 0.619 22.625 1.00 46.34 106 LEU A N 1
ATOM 842 C CA . LEU A 1 106 ? 3.039 1.078 21.422 1.00 46.34 106 LEU A CA 1
ATOM 843 C C . LEU A 1 106 ? 4.452 1.622 21.717 1.00 46.34 106 LEU A C 1
ATOM 845 O O . LEU A 1 106 ? 5.284 1.688 20.816 1.00 46.34 106 LEU A O 1
ATOM 849 N N . GLY A 1 107 ? 4.743 1.973 22.975 1.00 45.72 107 GLY A N 1
ATOM 850 C CA . GLY A 1 107 ? 6.025 2.532 23.409 1.00 45.72 107 GLY A CA 1
ATOM 851 C C . GLY A 1 107 ? 7.204 1.552 23.461 1.00 45.72 107 GLY A C 1
ATOM 852 O O . GLY A 1 107 ? 8.339 2.015 23.546 1.00 45.72 107 GLY A O 1
ATOM 853 N N . SER A 1 108 ? 6.981 0.232 23.403 1.00 45.34 108 SER A N 1
ATOM 854 C CA . SER A 1 108 ? 8.067 -0.768 23.494 1.00 45.34 108 SER A CA 1
ATOM 855 C C . SER A 1 108 ? 8.443 -1.419 22.160 1.00 45.34 108 SER A C 1
ATOM 857 O O . SER A 1 108 ? 9.497 -2.044 22.068 1.00 45.34 108 SER A O 1
ATOM 859 N N . SER A 1 109 ? 7.644 -1.249 21.103 1.00 54.22 109 SER A N 1
ATOM 860 C CA . SER A 1 109 ? 7.939 -1.890 19.817 1.00 54.22 109 SER A CA 1
ATOM 861 C C . SER A 1 109 ? 9.087 -1.177 19.100 1.00 54.22 109 SER A C 1
ATOM 863 O O . SER A 1 109 ? 9.077 0.041 18.906 1.00 54.22 109 SER A O 1
ATOM 865 N N . ARG A 1 110 ? 10.106 -1.943 18.701 1.00 53.38 110 ARG A N 1
ATOM 866 C CA . ARG A 1 110 ? 11.270 -1.422 17.975 1.00 53.38 110 ARG A CA 1
ATOM 867 C C . ARG A 1 110 ? 11.020 -1.566 16.479 1.00 53.38 110 ARG A C 1
ATOM 869 O O . ARG A 1 110 ? 10.856 -2.672 15.974 1.00 53.38 110 ARG A O 1
ATOM 876 N N . PHE A 1 111 ? 11.026 -0.437 15.773 1.00 56.47 111 PHE A N 1
ATOM 877 C CA . PHE A 1 111 ? 10.830 -0.376 14.325 1.00 56.47 111 PHE A CA 1
ATOM 878 C C . PHE A 1 111 ? 12.139 0.008 13.634 1.00 56.47 111 PHE A C 1
ATOM 880 O O . PHE A 1 111 ? 12.758 1.021 13.974 1.00 56.47 111 PHE A O 1
ATOM 887 N N . ALA A 1 112 ? 12.555 -0.781 12.645 1.00 59.19 112 ALA A N 1
ATOM 888 C CA . ALA A 1 112 ? 13.661 -0.443 11.759 1.00 59.19 112 ALA A CA 1
ATOM 889 C C . ALA A 1 112 ? 13.153 -0.305 10.320 1.00 59.19 112 ALA A C 1
ATOM 891 O O . ALA A 1 112 ? 12.492 -1.190 9.777 1.00 59.19 112 ALA A O 1
ATOM 892 N N . LEU A 1 113 ? 13.478 0.830 9.702 1.00 61.09 113 LEU A N 1
ATOM 893 C CA . LEU A 1 113 ? 13.105 1.138 8.329 1.00 61.09 113 LEU A CA 1
ATOM 894 C C . LEU A 1 113 ? 14.270 0.796 7.399 1.00 61.09 113 LEU A C 1
ATOM 896 O O . LEU A 1 113 ? 15.379 1.322 7.553 1.00 61.09 113 LEU A O 1
ATOM 900 N N . ARG A 1 114 ? 14.013 -0.043 6.397 1.00 53.16 114 ARG A N 1
ATOM 901 C CA . ARG A 1 114 ? 14.930 -0.253 5.281 1.00 53.16 114 ARG A CA 1
ATOM 902 C C . ARG A 1 114 ? 14.434 0.530 4.079 1.00 53.16 114 ARG A C 1
ATOM 904 O O . ARG A 1 114 ? 13.437 0.181 3.460 1.00 53.16 114 ARG A O 1
ATOM 911 N N . LEU A 1 115 ? 15.169 1.581 3.738 1.00 54.78 115 LEU A N 1
ATOM 912 C CA . LEU A 1 115 ? 14.997 2.302 2.484 1.00 54.78 115 LEU A CA 1
ATOM 913 C C . LEU A 1 115 ? 16.112 1.858 1.545 1.00 54.78 115 LEU A C 1
ATOM 915 O O . LEU A 1 115 ? 17.275 2.150 1.823 1.00 54.78 115 LEU A O 1
ATOM 919 N N . GLN A 1 116 ? 15.789 1.168 0.450 1.00 57.00 116 GLN A N 1
ATOM 920 C CA . GLN A 1 116 ? 16.736 1.039 -0.655 1.00 57.00 116 GLN A CA 1
ATOM 921 C C . GLN A 1 116 ? 16.587 2.253 -1.584 1.00 57.00 116 GLN A C 1
ATOM 923 O O . GLN A 1 116 ? 15.565 2.377 -2.255 1.00 57.00 116 GLN A O 1
ATOM 928 N N . PRO A 1 117 ? 17.555 3.187 -1.639 1.00 45.56 117 PRO A N 1
ATOM 929 C CA . PRO A 1 117 ? 17.583 4.177 -2.706 1.00 45.56 117 PRO A CA 1
ATOM 930 C C . PRO A 1 117 ? 18.010 3.532 -4.033 1.00 45.56 117 PRO A C 1
ATOM 932 O O . PRO A 1 117 ? 18.873 2.657 -4.059 1.00 45.56 117 PRO A O 1
ATOM 935 N N . ILE A 1 118 ? 17.487 4.053 -5.149 1.00 45.22 118 ILE A N 1
ATOM 936 C CA . ILE A 1 118 ? 17.855 3.622 -6.511 1.00 45.22 118 ILE A CA 1
ATOM 937 C C . ILE A 1 118 ? 19.350 3.805 -6.844 1.00 45.22 118 ILE A C 1
ATOM 939 O O . ILE A 1 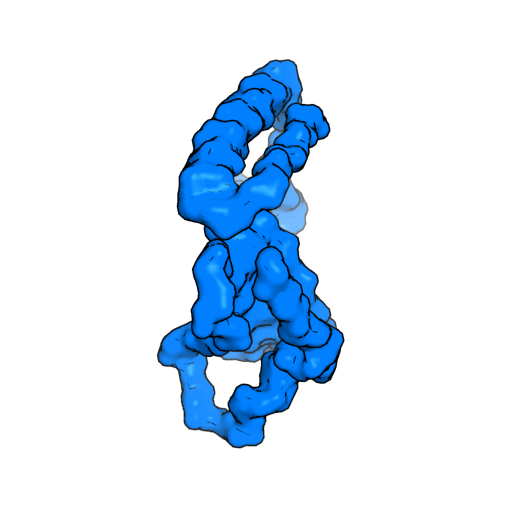118 ? 19.869 3.221 -7.793 1.00 45.22 118 ILE A O 1
ATOM 943 N N . CYS A 1 119 ? 20.062 4.623 -6.063 1.00 34.19 119 CYS A N 1
ATOM 944 C CA . CYS A 1 119 ? 21.511 4.751 -6.122 1.00 34.19 119 CYS A CA 1
ATOM 945 C C . CYS A 1 119 ? 22.135 3.919 -4.999 1.00 34.19 119 CYS A C 1
ATOM 947 O O . CYS A 1 119 ? 21.944 4.205 -3.817 1.00 34.19 119 CYS A O 1
ATOM 949 N N . ARG A 1 120 ? 22.911 2.910 -5.395 1.00 43.34 120 ARG A N 1
ATOM 950 C CA . ARG A 1 120 ? 23.578 1.876 -4.588 1.00 43.34 120 ARG A CA 1
ATOM 951 C C . ARG A 1 120 ? 24.649 2.400 -3.608 1.00 43.34 120 ARG A C 1
ATOM 953 O O . ARG A 1 120 ? 25.596 1.677 -3.318 1.00 43.34 120 ARG A O 1
ATOM 960 N N . GLN A 1 121 ? 24.552 3.636 -3.113 1.00 31.75 121 GLN A N 1
ATOM 961 C CA . GLN A 1 121 ? 25.654 4.263 -2.380 1.00 31.75 121 GLN A CA 1
ATOM 962 C C . GLN A 1 121 ? 25.642 4.029 -0.864 1.00 31.75 121 GLN A C 1
ATOM 964 O O . GLN A 1 121 ? 26.682 4.211 -0.242 1.00 31.75 121 GLN A O 1
ATOM 969 N N . CYS A 1 122 ? 24.556 3.556 -0.241 1.00 31.53 122 CYS A N 1
ATOM 970 C CA . CYS A 1 122 ? 24.610 3.136 1.166 1.00 31.53 122 CYS A CA 1
ATOM 971 C C . CYS A 1 122 ? 23.645 1.975 1.460 1.00 31.53 122 CYS A C 1
ATOM 973 O O . CYS A 1 122 ? 22.441 2.181 1.581 1.00 31.53 122 CYS A O 1
ATOM 975 N N . HIS A 1 123 ? 24.182 0.769 1.666 1.00 36.50 123 HIS A N 1
ATOM 976 C CA . HIS A 1 123 ? 23.489 -0.362 2.302 1.00 36.50 123 HIS A CA 1
ATOM 977 C C . HIS A 1 123 ? 23.330 -0.141 3.820 1.00 36.50 123 HIS A C 1
ATOM 979 O O . HIS A 1 123 ? 23.667 -1.011 4.620 1.00 36.50 123 HIS A O 1
ATOM 985 N N . THR A 1 124 ? 22.883 1.040 4.250 1.00 37.19 124 THR A N 1
ATOM 986 C CA . THR A 1 124 ? 22.772 1.354 5.677 1.00 37.19 124 THR A CA 1
ATOM 987 C C . THR A 1 124 ? 21.316 1.413 6.101 1.00 37.19 124 THR A C 1
ATOM 989 O O . THR A 1 124 ? 20.535 2.251 5.654 1.00 37.19 124 THR A O 1
ATOM 992 N N . TRP A 1 125 ? 20.958 0.508 7.010 1.00 40.19 125 TRP A N 1
ATOM 993 C CA . TRP A 1 125 ? 19.783 0.654 7.854 1.00 40.19 125 TRP A CA 1
ATOM 994 C C . TRP A 1 125 ? 19.861 2.020 8.539 1.00 40.19 125 TRP A C 1
ATOM 996 O O . TRP A 1 125 ? 20.783 2.277 9.317 1.00 40.19 125 TRP A O 1
ATOM 1006 N N . ARG A 1 126 ? 18.929 2.924 8.232 1.00 40.38 126 ARG A N 1
ATOM 1007 C CA . ARG A 1 126 ? 18.830 4.188 8.964 1.00 40.38 126 ARG A CA 1
ATOM 1008 C C . ARG A 1 126 ? 17.976 3.938 10.199 1.00 40.38 126 ARG A C 1
ATOM 1010 O O . ARG A 1 126 ? 16.785 3.664 10.082 1.00 40.38 126 ARG A O 1
ATOM 1017 N N . LYS A 1 127 ? 18.583 4.036 11.387 1.00 33.09 127 LYS A N 1
ATOM 1018 C CA . LYS A 1 127 ? 17.815 4.167 12.633 1.00 33.09 127 LYS A CA 1
ATOM 1019 C C . LYS A 1 127 ? 16.981 5.446 12.554 1.00 33.09 127 LYS A C 1
ATOM 1021 O O . LYS A 1 127 ? 17.481 6.481 12.111 1.00 33.09 127 LYS A O 1
ATOM 1026 N N . ALA A 1 128 ? 15.730 5.372 12.993 1.00 35.03 128 ALA A N 1
ATOM 1027 C CA . ALA A 1 128 ? 14.916 6.561 13.179 1.00 35.03 128 ALA A CA 1
ATOM 1028 C C . ALA A 1 128 ? 15.579 7.465 14.251 1.00 35.03 128 ALA A C 1
ATOM 1030 O O . ALA A 1 128 ? 15.965 6.943 15.301 1.00 35.03 128 ALA A O 1
ATOM 1031 N N . PRO A 1 129 ? 15.748 8.783 14.016 1.00 30.34 129 PRO A N 1
ATOM 1032 C CA . PRO A 1 129 ? 16.538 9.674 14.883 1.00 30.34 129 PRO A CA 1
ATOM 1033 C C . PRO A 1 129 ? 16.059 9.806 16.337 1.00 30.34 129 PRO A C 1
ATOM 1035 O O . PRO A 1 129 ? 16.791 10.319 17.173 1.00 30.34 129 PRO A O 1
ATOM 1038 N N . TRP A 1 130 ? 14.838 9.372 16.642 1.00 32.41 130 TRP A N 1
ATOM 1039 C CA . TRP A 1 130 ? 14.179 9.542 17.940 1.00 32.41 130 TRP A CA 1
ATOM 1040 C C . TRP A 1 130 ? 14.288 8.324 18.877 1.00 32.41 130 TRP A C 1
ATOM 1042 O O . TRP A 1 130 ? 13.661 8.307 19.931 1.00 32.41 130 TRP A O 1
ATOM 1052 N N . LEU A 1 131 ? 15.072 7.298 18.525 1.00 33.44 131 LEU A N 1
ATOM 1053 C CA . LEU A 1 131 ? 15.308 6.134 19.392 1.00 33.44 131 LEU A CA 1
ATOM 1054 C C . LEU A 1 131 ? 16.367 6.443 20.474 1.00 33.44 131 LEU A C 1
ATOM 1056 O O . LEU A 1 131 ? 17.462 6.891 20.120 1.00 33.44 131 LEU A O 1
ATOM 1060 N N . PRO A 1 132 ? 16.112 6.156 21.769 1.00 27.08 132 PRO A N 1
ATOM 1061 C CA . PRO A 1 132 ? 17.084 6.384 22.837 1.00 27.08 132 PRO A CA 1
ATOM 1062 C C . PRO A 1 132 ? 18.367 5.567 22.624 1.00 27.08 132 PRO A C 1
ATOM 1064 O O . PRO A 1 132 ? 18.340 4.347 22.450 1.00 27.08 132 PRO A O 1
ATOM 1067 N N . THR A 1 133 ? 19.515 6.239 22.665 1.00 32.12 133 THR A N 1
ATOM 1068 C CA . THR A 1 133 ? 20.866 5.670 22.532 1.00 32.12 133 THR A CA 1
ATOM 1069 C C . THR A 1 133 ? 21.374 5.065 23.844 1.00 32.12 133 THR A C 1
ATOM 1071 O O . THR A 1 133 ? 22.464 5.401 24.301 1.00 32.12 133 THR A O 1
ATOM 1074 N N . SER A 1 134 ? 20.606 4.190 24.492 1.00 29.42 134 SER A N 1
ATOM 1075 C CA . SER A 1 134 ? 21.033 3.562 25.750 1.00 29.42 134 SER A CA 1
ATOM 1076 C C . SER A 1 134 ? 20.843 2.050 25.724 1.00 29.42 134 SER A C 1
ATOM 1078 O O . SER A 1 134 ? 19.861 1.514 26.227 1.00 29.42 134 SER A O 1
ATOM 1080 N N . SER A 1 135 ? 21.792 1.371 25.086 1.00 29.22 135 SER A N 1
ATOM 1081 C CA . SER A 1 135 ? 22.412 0.105 25.509 1.00 29.22 135 SER A CA 1
ATOM 1082 C C . SER A 1 135 ? 23.103 -0.534 24.304 1.00 29.22 135 SER A C 1
ATOM 1084 O O . SER A 1 135 ? 22.671 -0.444 23.155 1.00 29.22 135 SER A O 1
ATOM 1086 N N . GLN A 1 136 ? 24.283 -1.066 24.574 1.00 30.17 136 GLN A N 1
ATOM 1087 C CA . GLN A 1 136 ? 25.250 -1.560 23.613 1.00 30.17 136 GLN A CA 1
ATOM 1088 C C . GLN A 1 136 ? 24.726 -2.809 22.894 1.00 30.17 136 GLN A C 1
ATOM 1090 O O . GLN A 1 136 ? 24.863 -3.906 23.408 1.00 30.17 136 GLN A O 1
ATOM 1095 N N . SER A 1 137 ? 24.172 -2.652 21.692 1.00 29.19 137 SER A N 1
ATOM 1096 C CA . SER A 1 137 ? 24.134 -3.715 20.672 1.00 29.19 137 SER A CA 1
ATOM 1097 C C . SER A 1 137 ? 23.804 -3.152 19.282 1.00 29.19 137 SER A C 1
ATOM 1099 O O . SER A 1 137 ? 22.999 -3.673 18.514 1.00 29.19 137 SER A O 1
ATOM 1101 N N . SER A 1 138 ? 24.456 -2.050 18.897 1.00 27.25 138 SER A N 1
ATOM 1102 C CA . SER A 1 138 ? 24.243 -1.414 17.583 1.00 27.25 138 SER A CA 1
ATOM 1103 C C . SER A 1 138 ? 24.571 -2.316 16.380 1.00 27.25 138 SER A C 1
ATOM 1105 O O . SER A 1 138 ? 24.198 -1.979 15.261 1.00 27.25 138 SER A O 1
ATOM 1107 N N . VAL A 1 139 ? 25.223 -3.461 16.606 1.00 32.69 139 VAL A N 1
ATOM 1108 C CA . VAL A 1 139 ? 25.565 -4.465 15.589 1.00 32.69 139 VAL A CA 1
ATOM 1109 C C . VAL A 1 139 ? 24.685 -5.721 15.694 1.00 32.69 139 VAL A C 1
ATOM 1111 O O . VAL A 1 139 ? 24.640 -6.502 14.752 1.00 32.69 139 VAL A O 1
ATOM 1114 N N . GLU A 1 140 ? 23.920 -5.943 16.768 1.00 33.66 140 GLU A N 1
ATOM 1115 C CA . GLU A 1 140 ? 23.090 -7.160 16.904 1.00 33.66 140 GLU A CA 1
ATOM 1116 C C . GLU A 1 140 ? 21.701 -7.037 16.275 1.00 33.66 140 GLU A C 1
ATOM 1118 O O . GLU A 1 140 ? 21.101 -8.049 15.940 1.00 33.66 140 GLU A O 1
ATOM 1123 N N . LEU A 1 141 ? 21.240 -5.812 16.021 1.00 44.03 141 LEU A N 1
ATOM 1124 C CA . LEU A 1 141 ? 19.879 -5.502 15.558 1.00 44.03 141 LEU A CA 1
ATOM 1125 C C . LEU A 1 141 ? 19.657 -5.650 14.043 1.00 44.03 141 LEU A C 1
ATOM 1127 O O . LEU A 1 141 ? 18.584 -5.328 13.540 1.00 44.03 141 LEU A O 1
ATOM 1131 N N . ILE A 1 142 ? 20.668 -6.105 13.304 1.00 44.44 142 ILE A N 1
ATOM 1132 C CA . ILE A 1 142 ? 20.493 -6.578 11.930 1.00 44.44 142 ILE A CA 1
ATOM 1133 C C . ILE A 1 142 ? 20.268 -8.090 12.044 1.00 44.44 142 ILE A C 1
ATOM 1135 O O . ILE A 1 142 ? 21.149 -8.757 12.603 1.00 44.44 142 ILE A O 1
ATOM 1139 N N . PRO A 1 143 ? 19.149 -8.640 11.532 1.00 43.28 143 PRO A N 1
ATOM 1140 C CA . PRO A 1 143 ? 18.930 -10.082 11.503 1.00 43.28 143 PRO A CA 1
ATOM 1141 C C . PRO A 1 143 ? 20.179 -10.810 10.989 1.00 43.28 143 PRO A C 1
ATOM 1143 O O . PRO A 1 143 ? 20.846 -10.311 10.078 1.00 43.28 143 PRO A O 1
ATOM 1146 N N . SER A 1 144 ? 20.532 -11.966 11.555 1.00 37.81 144 SER A N 1
ATOM 1147 C CA . SER A 1 144 ? 21.750 -12.705 11.168 1.00 37.81 144 SER A CA 1
ATOM 1148 C C . SER A 1 144 ? 21.832 -12.957 9.652 1.00 37.81 144 SER A C 1
ATOM 1150 O O . SER A 1 144 ? 22.908 -12.830 9.069 1.00 37.81 144 SER A O 1
ATOM 1152 N N . TRP A 1 145 ? 20.687 -13.170 8.994 1.00 41.28 145 TRP A N 1
ATOM 1153 C CA . TRP A 1 145 ? 20.562 -13.286 7.535 1.00 41.28 145 TRP A CA 1
ATOM 1154 C C . TRP A 1 145 ? 20.798 -11.962 6.783 1.00 41.28 145 TRP A C 1
ATOM 1156 O O . TRP A 1 145 ? 21.359 -11.943 5.689 1.00 41.28 145 TRP A O 1
ATOM 1166 N N . ALA A 1 146 ? 20.430 -10.819 7.365 1.00 38.88 146 ALA A N 1
ATOM 1167 C CA . ALA A 1 146 ? 20.647 -9.505 6.766 1.00 38.88 146 ALA A CA 1
ATOM 1168 C C . ALA A 1 146 ? 22.117 -9.052 6.881 1.00 38.88 146 ALA A C 1
ATOM 1170 O O . ALA A 1 146 ? 22.571 -8.266 6.047 1.00 38.88 146 ALA A O 1
ATOM 1171 N N . LYS A 1 147 ? 22.883 -9.606 7.835 1.00 32.22 147 LYS A N 1
ATOM 1172 C CA . LYS A 1 147 ? 24.349 -9.443 7.937 1.00 32.22 147 LYS A CA 1
ATOM 1173 C C . LYS A 1 147 ? 25.123 -10.207 6.855 1.00 32.22 147 LYS A C 1
ATOM 1175 O O . LYS A 1 147 ? 26.205 -9.773 6.476 1.00 32.22 147 LYS A O 1
ATOM 1180 N N . GLN A 1 148 ? 24.577 -11.306 6.329 1.00 29.72 148 GLN A N 1
ATOM 1181 C CA . GLN A 1 148 ? 25.223 -12.102 5.270 1.00 29.72 148 GLN A CA 1
ATOM 1182 C C . GLN A 1 148 ? 25.145 -11.422 3.891 1.00 29.72 148 GLN A C 1
ATOM 1184 O O . GLN A 1 148 ? 26.075 -11.506 3.091 1.00 29.72 148 GLN A O 1
ATOM 1189 N N . THR A 1 149 ? 24.088 -10.645 3.622 1.00 30.38 149 THR A N 1
ATOM 1190 C CA . THR A 1 149 ? 23.894 -10.011 2.299 1.00 30.38 149 THR A CA 1
ATOM 1191 C C . THR A 1 149 ? 24.900 -8.908 1.937 1.00 30.38 149 THR A C 1
ATOM 1193 O O . THR A 1 149 ? 24.943 -8.509 0.770 1.00 30.38 149 THR A O 1
ATOM 1196 N N . SER A 1 150 ? 25.706 -8.416 2.890 1.00 29.78 150 SER A N 1
ATOM 1197 C CA . SER A 1 150 ? 26.767 -7.435 2.620 1.00 29.78 150 SER A CA 1
ATOM 1198 C C . SER A 1 150 ? 28.124 -8.054 2.275 1.00 29.78 150 SER A C 1
ATOM 1200 O O . SER A 1 150 ? 28.929 -7.360 1.660 1.00 29.78 150 SER A O 1
ATOM 1202 N N . ASN A 1 151 ? 28.381 -9.320 2.634 1.00 30.81 151 ASN A N 1
ATOM 1203 C CA . ASN A 1 151 ? 29.685 -9.966 2.413 1.00 30.81 151 ASN A CA 1
ATOM 1204 C C . ASN A 1 151 ? 29.704 -11.009 1.282 1.00 30.81 151 ASN A C 1
ATOM 1206 O O . ASN A 1 151 ? 30.770 -11.220 0.715 1.00 30.81 151 ASN A O 1
ATOM 1210 N N . ASP A 1 152 ? 28.562 -11.590 0.891 1.00 24.86 152 ASP A N 1
ATOM 1211 C CA . ASP A 1 152 ? 28.555 -12.774 0.007 1.00 24.86 152 ASP A CA 1
ATOM 1212 C C . ASP A 1 152 ? 28.035 -12.552 -1.425 1.00 24.86 152 ASP A C 1
ATOM 1214 O O . ASP A 1 152 ? 27.830 -13.513 -2.166 1.00 24.86 152 ASP A O 1
ATOM 1218 N N . ARG A 1 153 ? 27.851 -11.305 -1.889 1.00 29.00 153 ARG A N 1
ATOM 1219 C CA . ARG A 1 153 ? 27.681 -11.073 -3.336 1.00 29.00 153 ARG A CA 1
ATOM 1220 C C . ARG A 1 153 ? 29.047 -10.823 -3.973 1.00 29.00 153 ARG A C 1
ATOM 1222 O O . ARG A 1 153 ? 29.679 -9.830 -3.603 1.00 29.00 153 ARG A O 1
ATOM 1229 N N . PRO A 1 154 ? 29.505 -11.655 -4.935 1.00 24.31 154 PRO A N 1
ATOM 1230 C CA . PRO A 1 154 ? 30.713 -11.338 -5.679 1.00 24.31 154 PRO A CA 1
ATOM 1231 C C . PRO A 1 154 ? 30.537 -9.938 -6.259 1.00 24.31 154 PRO A C 1
ATOM 1233 O O . PRO A 1 154 ? 29.470 -9.602 -6.786 1.00 24.31 154 PRO A O 1
ATOM 1236 N N . ARG A 1 155 ? 31.565 -9.096 -6.114 1.00 28.31 155 ARG A N 1
ATOM 1237 C CA . ARG A 1 155 ? 31.663 -7.856 -6.882 1.00 28.31 155 ARG A CA 1
ATOM 1238 C C . ARG A 1 155 ? 31.597 -8.278 -8.343 1.00 28.31 155 ARG A C 1
ATOM 1240 O O . ARG A 1 155 ? 32.595 -8.732 -8.890 1.00 28.31 155 ARG A O 1
ATOM 1247 N N . ALA A 1 156 ? 30.410 -8.206 -8.940 1.00 27.44 156 ALA A N 1
ATOM 1248 C CA . ALA A 1 156 ? 30.260 -8.329 -10.372 1.00 27.44 156 ALA A CA 1
ATOM 1249 C C . ALA A 1 156 ? 31.102 -7.195 -10.954 1.00 27.44 156 ALA A C 1
ATOM 1251 O O . ALA A 1 156 ? 30.755 -6.020 -10.834 1.00 27.44 156 ALA A O 1
ATOM 1252 N N . HIS A 1 157 ? 32.277 -7.562 -11.456 1.00 23.92 157 HIS A N 1
ATOM 1253 C CA . HIS A 1 157 ? 33.047 -6.732 -12.351 1.00 23.92 157 HIS A CA 1
ATOM 1254 C C . HIS A 1 157 ? 32.127 -6.431 -13.535 1.00 23.92 157 HIS A C 1
ATOM 1256 O O . HIS A 1 157 ? 31.792 -7.336 -14.295 1.00 23.92 157 HIS A O 1
ATOM 1262 N N . CYS A 1 158 ? 31.677 -5.182 -13.651 1.00 23.94 158 CYS A N 1
ATOM 1263 C CA . CYS A 1 158 ? 31.234 -4.655 -14.934 1.00 23.94 158 CYS A CA 1
ATOM 1264 C C . CYS A 1 158 ? 32.449 -4.715 -15.864 1.00 23.94 158 CYS A C 1
ATOM 1266 O O . CYS A 1 158 ? 33.441 -4.024 -15.614 1.00 23.94 158 CYS A O 1
ATOM 1268 N N . GLN A 1 159 ? 32.387 -5.595 -16.861 1.00 28.22 159 GLN A N 1
ATOM 1269 C CA . GLN A 1 159 ? 32.992 -5.308 -18.157 1.00 28.22 159 GLN A CA 1
ATOM 1270 C C . GLN A 1 159 ? 32.087 -4.325 -18.894 1.00 28.22 159 GLN A C 1
ATOM 1272 O O . GLN A 1 159 ? 30.856 -4.406 -18.671 1.00 28.22 159 GLN A O 1
#

Secondary structure (DSSP, 8-state):
--------S--SHHHHHHHHHHHHHHHHHHHHHHHHS---S-SS-S-TTTSPPPHHHHTT-HHHHHHHHHHHHT-PPPPSEEEEEEEEETTEEEEEEEEE--SS-TTS-EEEEEE--SSTT----B--TTS---SS-TTTTS-HHHHHTTTSS------

Sequence (159 aa):
LEFDVIVENDCDCYARFMVRLQEMRESIRIIHQLLDHPIEGEVKLNDPVHVTPRKYEIYTKMEELIADFMIINFGPPAPPGETYTAIESPKGELGFFIVADGTGSLGSSRFALRLQPICRQCHTWRKAPWLPTSSQSSVELIPSWAKQTSNDRPRAHCQ

Nearest PDB structures (foldseek):
  8q47-assembly1_D  TM=9.341E-01  e=8.171E-10  Bos taurus
  8ba0-assembly1_D  TM=9.362E-01  e=9.231E-10  Drosophila melanogaster
  6zk9-assembly1_4  TM=9.337E-01  e=1.108E-09  Ovis aries
  7r48-assembly1_D  TM=9.341E-01  e=1.252E-09  Bos taurus
  7zmb-assembly1_C  TM=9.314E-01  e=2.602E-09  Thermochaetoides thermophila DSM 1495

Mean predicted aligned error: 13.28 Å

Foldseek 3Di:
DDADQDDDPDPDPVRVVVSLVVVVVRVVVVVVVCVVPPDDDDPDDPDLLADQDDPVCCVPDVVSVVSNVCCVPQNHFDDADWDWDWDQDSQGTWIWIWGHPRPSHPVPIAIWIDDDGPDPPDPDGDHDPPDDPDDPDPPVPQPPVNVVVVPPDPPPPDD

Solvent-accessible surface area (backbone atoms only — not comparable to full-atom values): 10205 Å² total; per-residue (Å²): 139,85,82,82,86,81,80,65,93,58,90,50,75,63,39,57,51,50,46,52,56,49,50,54,52,52,52,51,52,48,52,53,55,48,67,79,55,70,84,84,78,77,94,64,72,97,45,54,71,79,36,79,60,57,75,76,49,37,80,75,37,72,68,45,39,54,31,41,54,43,42,75,76,42,39,55,68,54,73,63,48,75,50,77,52,74,43,88,42,104,51,39,54,39,31,43,36,42,39,36,78,47,78,47,45,78,87,68,49,51,72,44,48,38,67,44,61,83,62,90,81,64,99,57,75,51,73,63,91,85,64,82,94,80,73,98,49,93,76,65,80,52,54,75,72,64,60,47,69,77,74,72,64,78,82,76,75,81,126

Radius of gyration: 21.87 Å; Cα contacts (8 Å, |Δi|>4): 153; chains: 1; bounding box: 58×23×47 Å